Protein AF-X0TLA7-F1 (afdb_monomer)

Nearest PDB structures (foldseek):
  6j0f-assembly1_A  TM=6.700E-01  e=1.619E-03  Photorhabdus asymbiotica subsp. asymbiotica ATCC 43949
  8hdr-assembly1_G  TM=5.015E-01  e=7.769E-01  uncultured cyanophage
  9b42-assembly1_H  TM=5.405E-01  e=1.877E+00  Pseudomonas virus Pa193

Organism: NCBI:txid412755

Foldseek 3Di:
DVVVVLQVLLVVQCVVPHPEPGEAADDPPDPPDDQFKYKYKYFPDKDFDPVQQPDDDPDDDDPPDPDDGDGHIDTDIDMFIDGNDPVPVVRRVVSVVSSVVSVVVD

InterPro domains:
  IPR025351 Pvc16, N-terminal [PF14065] (1-106)

Structure (mmCIF, N/CA/C/O backbone):
data_AF-X0TLA7-F1
#
_entry.id   AF-X0TLA7-F1
#
loop_
_atom_site.group_PDB
_atom_site.id
_atom_site.type_symbol
_atom_site.label_atom_id
_atom_site.label_alt_id
_atom_site.label_comp_id
_atom_site.label_asym_id
_atom_site.label_entity_id
_atom_site.label_seq_id
_atom_site.pdbx_PDB_ins_code
_atom_site.Cartn_x
_atom_site.Cartn_y
_atom_site.Cartn_z
_atom_site.occupancy
_atom_site.B_iso_or_equiv
_atom_site.auth_seq_id
_atom_site.auth_comp_id
_atom_site.auth_asym_id
_atom_site.auth_atom_id
_atom_site.pdbx_PDB_model_num
ATOM 1 N N . ALA A 1 1 ? 1.612 6.725 11.226 1.00 82.88 1 ALA A N 1
ATOM 2 C CA . ALA A 1 1 ? 1.970 5.469 11.916 1.00 82.88 1 ALA A CA 1
ATOM 3 C C . ALA A 1 1 ? 1.660 4.275 11.021 1.00 82.88 1 ALA A C 1
ATOM 5 O O . ALA A 1 1 ? 2.584 3.832 10.370 1.00 82.88 1 ALA A O 1
ATOM 6 N N . VAL A 1 2 ? 0.399 3.840 10.869 1.00 92.06 2 VAL A N 1
ATOM 7 C CA . VAL A 1 2 ? 0.061 2.661 10.034 1.00 92.06 2 VAL A CA 1
ATOM 8 C C . VAL A 1 2 ? 0.527 2.805 8.583 1.00 92.06 2 VAL A C 1
ATOM 10 O O . VAL A 1 2 ? 1.245 1.940 8.102 1.00 92.06 2 VAL A O 1
ATOM 13 N N . THR A 1 3 ? 0.209 3.923 7.915 1.00 93.88 3 THR A N 1
ATOM 14 C CA . THR A 1 3 ? 0.669 4.169 6.535 1.00 93.88 3 THR A CA 1
ATOM 15 C C . THR A 1 3 ? 2.191 4.092 6.400 1.00 93.88 3 THR A C 1
ATOM 17 O O . THR A 1 3 ? 2.683 3.517 5.442 1.00 93.88 3 THR A O 1
ATOM 20 N N . GLU A 1 4 ? 2.934 4.623 7.376 1.00 94.19 4 GLU A N 1
ATOM 21 C CA . GLU A 1 4 ? 4.402 4.587 7.363 1.00 94.19 4 GLU A CA 1
ATOM 22 C C . GLU A 1 4 ? 4.918 3.156 7.522 1.00 94.19 4 GLU A C 1
ATOM 24 O O . GLU A 1 4 ? 5.822 2.748 6.808 1.00 94.19 4 GLU A O 1
ATOM 29 N N . THR A 1 5 ? 4.305 2.364 8.405 1.00 95.25 5 THR A N 1
ATOM 30 C CA . THR A 1 5 ? 4.662 0.954 8.588 1.00 95.25 5 THR A CA 1
ATOM 31 C C . THR A 1 5 ? 4.397 0.134 7.328 1.00 95.25 5 THR A C 1
ATOM 33 O O . THR A 1 5 ? 5.254 -0.645 6.929 1.00 95.25 5 THR A O 1
ATOM 36 N N . VAL A 1 6 ? 3.248 0.327 6.670 1.00 94.12 6 VAL A N 1
ATOM 37 C CA . VAL A 1 6 ? 2.934 -0.368 5.408 1.00 94.12 6 VAL A CA 1
ATOM 38 C C . VAL A 1 6 ? 3.893 0.069 4.298 1.00 94.12 6 VAL A C 1
ATOM 40 O O . VAL A 1 6 ? 4.402 -0.772 3.562 1.00 94.12 6 VAL A O 1
ATOM 43 N N . ARG A 1 7 ? 4.192 1.370 4.205 1.00 94.81 7 ARG A N 1
ATOM 44 C CA . ARG A 1 7 ? 5.173 1.904 3.253 1.00 94.81 7 ARG A CA 1
ATOM 45 C C . ARG A 1 7 ? 6.559 1.289 3.469 1.00 94.81 7 ARG A C 1
ATOM 47 O O . ARG A 1 7 ? 7.165 0.828 2.508 1.00 94.81 7 ARG A O 1
ATOM 54 N N . GLN A 1 8 ? 7.044 1.260 4.711 1.00 94.00 8 GLN A N 1
ATOM 55 C CA . GLN A 1 8 ? 8.341 0.670 5.063 1.00 94.00 8 GLN A CA 1
ATOM 56 C C . GLN A 1 8 ? 8.381 -0.829 4.774 1.00 94.00 8 GLN A C 1
ATOM 58 O O . GLN A 1 8 ? 9.342 -1.300 4.178 1.00 94.00 8 GLN A O 1
ATOM 63 N N . LEU A 1 9 ? 7.320 -1.561 5.117 1.00 93.44 9 LEU A N 1
ATOM 64 C CA . LEU A 1 9 ? 7.207 -2.986 4.819 1.00 93.44 9 LEU A CA 1
ATOM 65 C C . LEU A 1 9 ? 7.364 -3.262 3.318 1.00 93.44 9 LEU A C 1
ATOM 67 O O . LEU A 1 9 ? 8.152 -4.122 2.930 1.00 93.44 9 LEU A O 1
ATOM 71 N N . LEU A 1 10 ? 6.632 -2.518 2.483 1.00 92.31 10 LEU A N 1
ATOM 72 C CA . LEU A 1 10 ? 6.699 -2.658 1.030 1.00 92.31 10 LEU A CA 1
ATOM 73 C C . LEU A 1 10 ? 8.089 -2.304 0.496 1.00 92.31 10 LEU A C 1
ATOM 75 O O . LEU A 1 10 ? 8.652 -3.081 -0.268 1.00 92.31 10 LEU A O 1
ATOM 79 N N . LEU A 1 11 ? 8.667 -1.180 0.931 1.00 91.75 11 LEU A N 1
ATOM 80 C CA . LEU A 1 11 ? 10.016 -0.772 0.529 1.00 91.75 11 LEU A CA 1
ATOM 81 C C . LEU A 1 11 ? 11.055 -1.844 0.857 1.00 91.75 11 LEU A C 1
ATOM 83 O O . LEU A 1 11 ? 11.809 -2.255 -0.020 1.00 91.75 11 LEU A O 1
ATOM 87 N N . GLU A 1 12 ? 11.071 -2.321 2.099 1.00 91.00 12 GLU A N 1
ATOM 88 C CA . GLU A 1 12 ? 12.079 -3.269 2.567 1.00 91.00 12 GLU A CA 1
ATOM 89 C C . GLU A 1 12 ? 11.971 -4.625 1.865 1.00 91.00 12 GLU A C 1
ATOM 91 O O . GLU A 1 12 ? 12.984 -5.189 1.463 1.00 91.00 12 GLU A O 1
ATOM 96 N N . ARG A 1 13 ? 10.759 -5.170 1.715 1.00 89.50 13 ARG A N 1
ATOM 97 C CA .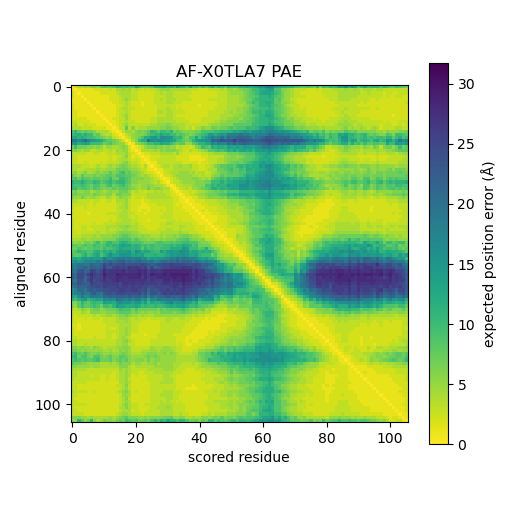 ARG A 1 13 ? 10.570 -6.527 1.173 1.00 89.50 13 ARG A CA 1
ATOM 98 C C . ARG A 1 13 ? 10.612 -6.574 -0.352 1.00 89.50 13 ARG A C 1
ATOM 100 O O . ARG A 1 13 ? 11.057 -7.571 -0.924 1.00 89.50 13 ARG A O 1
ATOM 107 N N . MET A 1 14 ? 10.146 -5.522 -1.026 1.00 87.00 14 MET A N 1
ATOM 108 C CA . MET A 1 14 ? 10.122 -5.496 -2.489 1.00 87.00 14 MET A CA 1
ATOM 109 C C . MET A 1 14 ? 11.480 -5.133 -3.081 1.00 87.00 14 MET A C 1
ATOM 111 O O . MET A 1 14 ? 11.78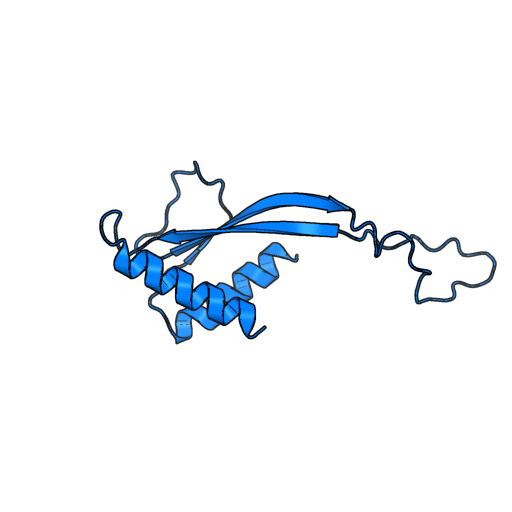6 -5.641 -4.153 1.00 87.00 14 MET A O 1
ATOM 115 N N . GLN A 1 15 ? 12.325 -4.351 -2.398 1.00 78.12 15 GLN A N 1
ATOM 116 C CA . GLN A 1 15 ? 13.703 -4.108 -2.857 1.00 78.12 15 GLN A CA 1
ATOM 117 C C . GLN A 1 15 ? 14.542 -5.396 -2.948 1.00 78.12 15 GLN A C 1
ATOM 119 O O . GLN A 1 15 ? 15.500 -5.453 -3.716 1.00 78.12 15 GLN A O 1
ATOM 124 N N . GLU A 1 16 ? 14.178 -6.445 -2.204 1.00 69.75 16 GLU A N 1
ATOM 125 C CA . GLU A 1 16 ? 14.851 -7.749 -2.256 1.00 69.75 16 GLU A CA 1
ATOM 126 C C . GLU A 1 16 ? 14.456 -8.583 -3.492 1.00 69.75 16 GLU A C 1
ATOM 128 O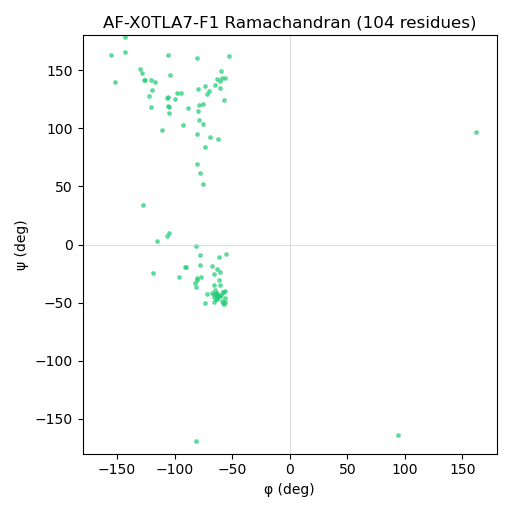 O . GLU A 1 16 ? 15.252 -9.393 -3.969 1.00 69.75 16 GLU A O 1
ATOM 133 N N . HIS A 1 17 ? 13.247 -8.382 -4.031 1.00 60.34 17 HIS A N 1
ATOM 134 C CA . HIS A 1 17 ? 12.638 -9.263 -5.040 1.00 60.34 17 HIS A CA 1
ATOM 135 C C . HIS A 1 17 ? 12.340 -8.579 -6.383 1.00 60.34 17 HIS A C 1
ATOM 137 O O . HIS A 1 17 ? 12.291 -9.245 -7.422 1.00 60.34 17 HIS A O 1
ATOM 143 N N . ALA A 1 18 ? 12.169 -7.259 -6.377 1.00 62.84 18 ALA A N 1
ATOM 144 C CA . ALA A 1 18 ? 11.796 -6.437 -7.516 1.00 62.84 18 ALA A CA 1
ATOM 145 C C . ALA A 1 18 ? 12.743 -5.236 -7.646 1.00 62.84 18 ALA A C 1
ATOM 147 O O . ALA A 1 18 ? 13.255 -4.707 -6.663 1.00 62.84 18 ALA A O 1
ATOM 148 N N . ALA A 1 19 ? 12.935 -4.750 -8.874 1.00 71.12 19 ALA A N 1
ATOM 149 C CA . ALA A 1 19 ? 13.609 -3.477 -9.140 1.00 71.12 19 ALA A CA 1
ATOM 150 C C . ALA A 1 19 ? 12.678 -2.290 -8.811 1.00 71.12 19 ALA A C 1
ATOM 152 O O . ALA A 1 19 ? 12.413 -1.451 -9.668 1.00 71.12 19 ALA A O 1
ATOM 153 N N . LEU A 1 20 ? 12.109 -2.280 -7.603 1.00 83.94 20 LEU A N 1
ATOM 154 C CA . LEU A 1 20 ? 11.257 -1.206 -7.112 1.00 83.94 20 LEU A CA 1
ATOM 155 C C . LEU A 1 20 ? 12.139 -0.036 -6.664 1.00 83.94 20 LEU A C 1
ATOM 157 O O . LEU A 1 20 ? 12.957 -0.189 -5.757 1.00 83.94 20 LEU A O 1
ATOM 161 N N . THR A 1 21 ? 11.956 1.127 -7.281 1.00 86.94 21 THR A N 1
ATOM 162 C CA . THR A 1 21 ? 12.661 2.355 -6.914 1.00 86.94 21 THR A CA 1
ATOM 163 C C . THR A 1 21 ? 12.116 2.926 -5.608 1.00 86.94 21 THR A C 1
ATOM 165 O O . THR A 1 21 ? 12.894 3.232 -4.705 1.00 86.94 21 THR A O 1
ATOM 168 N N . ASP A 1 22 ? 10.792 3.077 -5.495 1.00 91.25 22 ASP A N 1
ATOM 169 C CA . ASP A 1 22 ? 10.174 3.726 -4.336 1.00 91.25 22 ASP A CA 1
ATOM 170 C C . ASP A 1 22 ? 8.720 3.279 -4.093 1.00 91.25 22 ASP A C 1
ATOM 172 O O . ASP A 1 22 ? 8.045 2.724 -4.969 1.00 91.25 22 ASP A O 1
ATOM 176 N N . VAL A 1 23 ? 8.238 3.559 -2.882 1.00 92.75 23 VAL A N 1
ATOM 177 C CA . VAL A 1 23 ? 6.832 3.491 -2.485 1.00 92.75 23 VAL A CA 1
ATOM 178 C C . VAL A 1 23 ? 6.417 4.875 -2.014 1.00 92.75 23 VAL A C 1
ATOM 180 O O . VAL A 1 23 ? 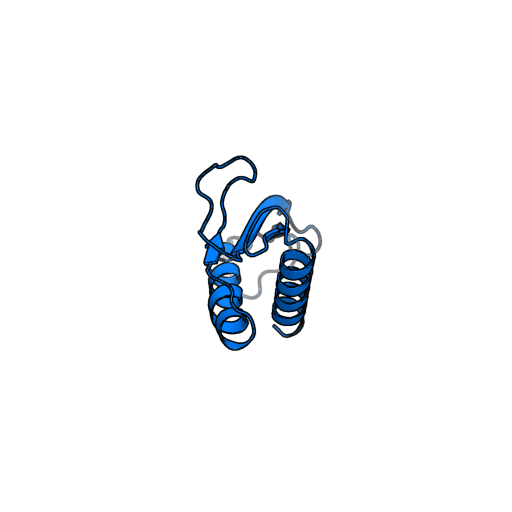6.925 5.383 -1.011 1.00 92.75 23 VAL A O 1
ATOM 183 N N . THR A 1 24 ? 5.457 5.478 -2.698 1.00 93.44 24 THR A N 1
ATOM 184 C CA . THR A 1 24 ? 4.961 6.813 -2.371 1.00 93.44 24 THR A CA 1
ATOM 185 C C . THR A 1 24 ? 3.585 6.736 -1.713 1.00 93.44 24 THR A C 1
ATOM 187 O O . THR A 1 24 ? 2.911 5.705 -1.726 1.00 93.44 24 THR A O 1
ATOM 190 N N . THR A 1 25 ? 3.181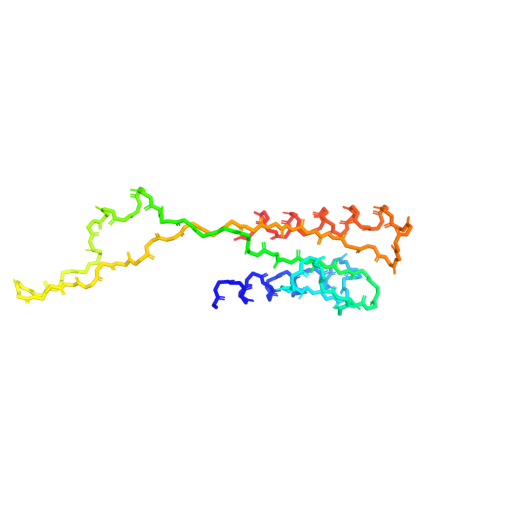 7.828 -1.069 1.00 93.06 25 THR A N 1
ATOM 191 C CA . THR A 1 25 ? 1.846 7.985 -0.463 1.00 93.06 25 THR A CA 1
ATOM 192 C C . THR A 1 25 ? 1.188 9.273 -0.947 1.00 93.06 25 THR A C 1
ATOM 194 O O . THR A 1 25 ? 0.533 9.981 -0.177 1.00 93.06 25 THR A O 1
ATOM 197 N N . LEU A 1 26 ? 1.475 9.624 -2.198 1.00 89.12 26 LEU A N 1
ATOM 198 C CA . LEU A 1 26 ? 1.085 10.879 -2.823 1.00 89.12 26 LEU A CA 1
ATOM 199 C C . LEU A 1 26 ? -0.365 10.829 -3.301 1.00 89.12 26 LEU A C 1
ATOM 201 O O . LEU A 1 26 ? -0.957 9.752 -3.475 1.00 89.12 26 LEU A O 1
ATOM 205 N N . HIS A 1 27 ? -0.943 12.008 -3.519 1.00 86.88 27 HIS A N 1
ATOM 206 C CA . HIS A 1 27 ? -2.224 12.078 -4.197 1.00 86.88 27 HIS A CA 1
ATOM 207 C C . HIS A 1 27 ? -2.053 11.527 -5.626 1.00 86.88 27 HIS A C 1
ATOM 209 O O . HIS A 1 27 ? -1.029 11.778 -6.255 1.00 86.88 27 HIS A O 1
ATOM 215 N N . PRO A 1 28 ? -3.028 10.786 -6.183 1.00 81.25 28 PRO A N 1
ATOM 216 C CA . PRO A 1 28 ? -2.899 10.208 -7.525 1.00 81.25 28 PRO A CA 1
ATOM 217 C C . PRO A 1 28 ? -2.720 11.222 -8.670 1.00 81.25 28 PRO A C 1
ATOM 219 O O . PRO A 1 28 ? -2.466 10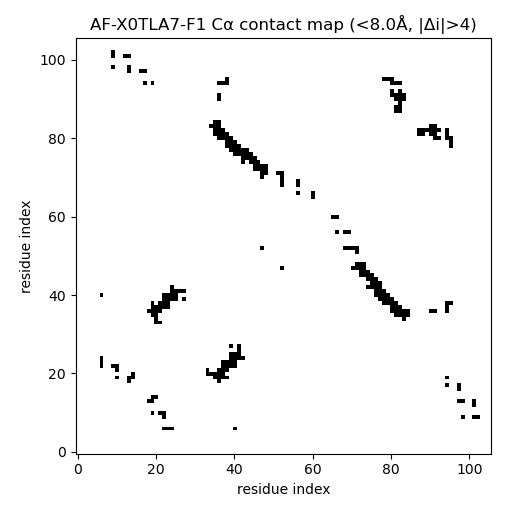.807 -9.792 1.00 81.25 28 PRO A O 1
ATOM 222 N N . ASP A 1 29 ? -2.910 12.512 -8.389 1.00 84.00 29 ASP A N 1
ATOM 223 C CA . ASP A 1 29 ? -2.804 13.638 -9.332 1.00 84.00 29 ASP A CA 1
ATOM 224 C C . ASP A 1 29 ? -1.525 14.467 -9.100 1.00 84.00 29 ASP A C 1
ATOM 226 O O . ASP A 1 29 ? -1.379 15.549 -9.656 1.00 84.00 29 ASP A O 1
ATOM 230 N N . ASP A 1 30 ? -0.625 14.004 -8.225 1.00 84.94 30 ASP A N 1
ATOM 231 C CA . ASP A 1 30 ? 0.656 14.669 -7.996 1.00 84.94 30 ASP A CA 1
ATOM 232 C C . ASP A 1 30 ? 1.650 14.300 -9.109 1.00 84.94 30 ASP A C 1
ATOM 234 O O . ASP A 1 30 ? 1.845 13.127 -9.430 1.00 84.94 30 ASP A O 1
ATOM 238 N N . ASP A 1 31 ? 2.335 15.311 -9.646 1.00 79.19 31 ASP A N 1
ATOM 239 C CA . ASP A 1 31 ? 3.346 15.156 -10.704 1.00 79.19 31 ASP A CA 1
ATOM 240 C C . ASP A 1 31 ? 4.732 14.731 -10.171 1.00 79.19 31 ASP A C 1
ATOM 242 O O . ASP A 1 31 ? 5.674 14.554 -10.945 1.00 79.19 31 ASP A O 1
ATOM 246 N N . ASP A 1 32 ? 4.887 14.582 -8.850 1.00 81.94 32 ASP A N 1
ATOM 247 C CA . ASP A 1 32 ? 6.144 14.185 -8.199 1.00 81.94 32 ASP A CA 1
ATOM 248 C C . ASP A 1 32 ? 6.341 12.663 -8.284 1.00 81.94 32 ASP A C 1
ATOM 250 O O . ASP A 1 32 ? 6.183 11.916 -7.315 1.00 81.94 32 ASP A O 1
ATOM 254 N N . THR A 1 33 ? 6.599 12.184 -9.501 1.00 81.25 33 THR A N 1
ATOM 255 C CA . THR A 1 33 ? 6.729 10.755 -9.793 1.00 81.25 33 THR A CA 1
ATOM 256 C C . THR A 1 33 ? 8.190 10.302 -9.737 1.00 81.25 33 THR A C 1
ATOM 258 O O . THR A 1 33 ? 9.027 10.908 -10.411 1.00 81.25 33 THR A O 1
ATOM 261 N N . PRO A 1 34 ? 8.510 9.207 -9.022 1.00 86.06 34 PRO A N 1
ATOM 262 C CA . PRO A 1 34 ? 9.838 8.602 -9.042 1.00 86.06 34 PRO A CA 1
ATOM 263 C C . PRO A 1 34 ? 10.277 8.145 -10.438 1.00 86.06 34 PRO A C 1
ATOM 265 O O . PRO A 1 34 ? 9.466 7.677 -11.240 1.00 86.06 34 PRO A O 1
ATOM 268 N N . ASP A 1 35 ? 11.587 8.188 -10.682 1.00 85.25 35 ASP A N 1
ATOM 269 C CA . ASP A 1 35 ? 12.194 7.597 -11.873 1.00 85.25 35 ASP A CA 1
ATOM 270 C C . ASP A 1 35 ? 12.256 6.059 -11.752 1.00 85.25 35 ASP A C 1
ATOM 272 O O . ASP A 1 35 ? 12.894 5.498 -10.856 1.00 85.25 35 ASP A O 1
ATOM 276 N N . GLY A 1 36 ? 11.629 5.354 -12.693 1.00 87.88 36 GLY A N 1
ATOM 277 C CA . GLY A 1 36 ? 11.607 3.889 -12.747 1.00 87.88 36 GLY A CA 1
ATOM 278 C C . GLY A 1 36 ? 10.386 3.259 -12.072 1.00 87.88 36 GLY A C 1
ATOM 279 O O . GLY A 1 36 ? 9.396 3.946 -11.877 1.00 87.88 36 GLY A O 1
ATOM 280 N N . PRO A 1 37 ? 10.395 1.950 -11.763 1.00 91.19 37 PRO A N 1
ATOM 281 C CA . PRO A 1 37 ? 9.214 1.274 -11.231 1.00 91.19 37 PRO A CA 1
ATOM 282 C C . PRO A 1 37 ? 8.916 1.680 -9.783 1.00 91.19 37 PRO A C 1
ATOM 284 O O . PRO A 1 37 ? 9.784 1.586 -8.920 1.00 91.19 37 PRO A O 1
ATOM 287 N N . TRP A 1 38 ? 7.682 2.078 -9.482 1.00 92.25 38 TRP A N 1
ATOM 288 C CA . TRP A 1 38 ? 7.266 2.479 -8.131 1.00 92.25 38 TRP A CA 1
ATOM 289 C C . TRP A 1 38 ? 5.844 2.027 -7.815 1.00 92.25 38 TRP A C 1
ATOM 291 O O . TRP A 1 38 ? 5.080 1.628 -8.698 1.00 92.25 38 TRP A O 1
ATOM 301 N N . VAL A 1 39 ? 5.483 2.085 -6.536 1.00 93.81 39 VAL A N 1
ATOM 302 C CA . VAL A 1 39 ? 4.122 1.821 -6.058 1.00 93.81 39 VAL A CA 1
ATOM 303 C C . VAL A 1 39 ? 3.588 3.061 -5.354 1.00 93.81 39 VAL A C 1
ATOM 305 O O . VAL A 1 39 ? 4.264 3.610 -4.491 1.00 93.81 39 VAL A O 1
ATOM 308 N N . ASN A 1 40 ? 2.361 3.475 -5.667 1.00 94.19 40 ASN A N 1
ATOM 309 C CA . ASN A 1 40 ? 1.640 4.468 -4.874 1.00 94.19 40 ASN A CA 1
ATOM 310 C C . ASN A 1 40 ? 0.663 3.781 -3.918 1.00 94.19 40 ASN A C 1
ATOM 312 O O . ASN A 1 40 ? -0.162 2.962 -4.345 1.00 94.19 40 ASN A O 1
ATOM 316 N N . LEU A 1 41 ? 0.717 4.171 -2.648 1.00 94.94 41 LEU A N 1
ATOM 317 C CA . LEU A 1 41 ? -0.185 3.747 -1.588 1.00 94.94 41 LEU A CA 1
ATOM 318 C C . LEU A 1 41 ? -1.072 4.923 -1.161 1.00 94.94 41 LEU A C 1
ATOM 320 O O . LEU A 1 41 ? -0.688 5.748 -0.330 1.00 94.94 41 LEU A O 1
ATOM 324 N N . PHE A 1 42 ? -2.297 4.971 -1.680 1.00 95.12 42 PHE A N 1
ATOM 325 C CA . PHE A 1 42 ? -3.219 6.077 -1.426 1.00 95.12 42 PHE A CA 1
ATOM 326 C C . PHE A 1 42 ? -4.330 5.694 -0.437 1.00 95.12 42 PHE A C 1
ATOM 328 O O . PHE A 1 42 ? -5.145 4.811 -0.707 1.00 95.12 42 PHE A O 1
ATOM 335 N N . LEU A 1 43 ? -4.397 6.372 0.714 1.00 95.44 43 LEU A N 1
ATOM 336 C CA . LEU A 1 43 ? -5.472 6.204 1.701 1.00 95.44 43 LEU A CA 1
ATOM 337 C C . LEU A 1 43 ? -6.706 7.006 1.270 1.00 95.44 43 LEU A C 1
ATOM 339 O O . LEU A 1 43 ? -6.816 8.192 1.572 1.00 95.44 43 LEU A O 1
ATOM 343 N N . TYR A 1 44 ? -7.650 6.359 0.588 1.00 95.12 44 TYR A N 1
ATOM 344 C CA . TYR A 1 44 ? -8.814 7.053 0.026 1.00 95.12 44 TYR A CA 1
ATOM 345 C C . TYR A 1 44 ? -10.010 7.114 0.984 1.00 95.12 44 TYR A C 1
ATOM 347 O O . TYR A 1 44 ? -10.918 7.926 0.793 1.00 95.12 44 TYR A O 1
ATOM 355 N N . ARG A 1 45 ? -10.056 6.245 2.004 1.00 95.56 45 ARG A N 1
ATOM 356 C CA . ARG A 1 45 ? -11.169 6.214 2.958 1.00 95.56 45 ARG A CA 1
ATOM 357 C C . ARG A 1 45 ? -10.748 5.700 4.330 1.00 95.56 45 ARG A C 1
ATOM 359 O O . ARG A 1 45 ? -10.034 4.712 4.457 1.00 95.56 45 ARG A O 1
ATOM 366 N N . VAL A 1 46 ? -11.285 6.344 5.363 1.00 95.75 46 VAL A N 1
ATOM 367 C CA . VAL A 1 46 ? -11.192 5.920 6.764 1.00 95.75 46 VAL A CA 1
ATOM 368 C C . VAL A 1 46 ? -12.607 5.747 7.299 1.00 95.75 46 VAL A C 1
ATOM 370 O O . VAL A 1 46 ? -13.437 6.648 7.156 1.00 95.75 46 VAL A O 1
ATOM 373 N N . THR A 1 47 ? -12.905 4.595 7.893 1.00 95.38 47 THR A N 1
ATOM 374 C CA . THR A 1 47 ? -14.208 4.316 8.516 1.00 95.38 47 THR A CA 1
ATOM 375 C C . THR A 1 47 ? -14.034 3.821 9.938 1.00 95.38 47 THR A C 1
ATOM 377 O O . THR A 1 47 ? -13.064 3.143 10.244 1.00 95.38 47 THR A O 1
ATOM 380 N N . GLU A 1 48 ? -14.980 4.135 10.818 1.00 91.19 48 GLU A N 1
ATOM 381 C CA . GLU A 1 48 ? -15.016 3.527 12.147 1.00 91.19 48 GLU A CA 1
ATOM 382 C C . GLU A 1 48 ? -15.412 2.048 12.033 1.00 91.19 48 GLU A C 1
ATOM 384 O O . GLU A 1 48 ? -16.395 1.714 11.364 1.00 91.19 48 GLU A O 1
ATOM 389 N N . ASN A 1 49 ? -14.672 1.168 12.705 1.00 88.06 49 ASN A N 1
ATOM 390 C CA . ASN A 1 49 ? -14.970 -0.258 12.709 1.00 88.06 49 ASN A CA 1
ATOM 391 C C . ASN A 1 49 ? -16.125 -0.551 13.684 1.00 88.06 49 ASN A C 1
ATOM 393 O O . ASN A 1 49 ? -15.964 -0.524 14.908 1.00 88.06 49 ASN A O 1
ATOM 397 N N . ALA A 1 50 ? -17.302 -0.860 13.135 1.00 82.81 50 ALA A N 1
ATOM 398 C CA . ALA A 1 50 ? -18.518 -1.098 13.914 1.00 82.81 50 ALA A CA 1
ATOM 399 C C . ALA A 1 50 ? -18.459 -2.351 14.811 1.00 82.81 50 ALA A C 1
ATOM 401 O O . ALA A 1 50 ? -19.162 -2.400 15.821 1.00 82.81 50 ALA A O 1
ATOM 402 N N . ALA A 1 51 ? -17.638 -3.345 14.460 1.00 82.69 51 ALA A N 1
ATOM 403 C CA . ALA A 1 51 ? -17.489 -4.580 15.229 1.00 82.69 51 ALA A CA 1
ATOM 404 C C . ALA A 1 51 ? -16.555 -4.408 16.437 1.00 82.69 51 ALA A C 1
ATOM 406 O O . ALA A 1 51 ? -16.737 -5.070 17.458 1.00 82.69 51 ALA A O 1
ATOM 407 N N . LEU A 1 52 ? -15.572 -3.511 16.329 1.00 78.00 52 LEU A N 1
ATOM 408 C CA . LEU A 1 52 ? -14.555 -3.288 17.359 1.00 78.00 52 LEU A CA 1
ATOM 409 C C . LEU A 1 52 ? -14.890 -2.118 18.296 1.00 78.00 52 LEU A C 1
ATOM 411 O O . LEU A 1 52 ? -14.527 -2.154 19.468 1.00 78.00 52 LEU A O 1
ATOM 415 N N . LYS A 1 53 ? -15.643 -1.111 17.833 1.00 74.06 53 LYS A N 1
ATOM 416 C CA . LYS A 1 53 ? -15.938 0.097 18.630 1.00 74.06 53 LYS A CA 1
ATOM 417 C C . LYS A 1 53 ? -16.736 -0.136 19.918 1.00 74.06 53 LYS A C 1
ATOM 419 O O . LYS A 1 53 ? -16.708 0.705 20.808 1.00 74.06 53 LYS A O 1
ATOM 424 N N . ASN A 1 54 ? -17.452 -1.258 20.005 1.00 73.19 54 ASN A N 1
ATOM 425 C CA . ASN A 1 54 ? -18.266 -1.633 21.165 1.00 73.19 54 ASN A CA 1
ATOM 426 C C . ASN A 1 54 ? -17.611 -2.735 22.016 1.00 73.19 54 ASN A C 1
ATOM 428 O O . ASN A 1 54 ? -18.282 -3.317 22.866 1.00 73.19 54 ASN A O 1
ATOM 432 N N . GLN A 1 55 ? -16.343 -3.079 21.765 1.00 70.62 55 GLN A N 1
ATOM 433 C CA . GLN A 1 55 ? -15.652 -4.074 22.580 1.00 70.62 55 GLN A CA 1
ATOM 434 C C . GLN A 1 55 ? -15.294 -3.496 23.949 1.00 70.62 55 GLN A C 1
ATOM 436 O O . GLN A 1 55 ? -14.800 -2.372 24.058 1.00 70.62 55 GLN A O 1
ATOM 441 N N . ASP A 1 56 ? -15.527 -4.291 24.993 1.00 63.69 56 ASP A N 1
ATOM 442 C CA . ASP A 1 56 ? -15.111 -3.943 26.346 1.00 63.69 56 ASP A CA 1
ATOM 443 C C . ASP A 1 56 ? -13.586 -3.788 26.407 1.00 63.69 56 ASP A C 1
ATOM 445 O O . ASP A 1 56 ? -12.829 -4.606 25.881 1.00 63.69 56 ASP A O 1
ATOM 449 N N . LEU A 1 57 ? -13.130 -2.721 27.067 1.00 64.06 57 LEU A N 1
ATOM 450 C CA . LEU A 1 57 ? -11.711 -2.398 27.204 1.00 64.06 57 LEU A CA 1
ATOM 451 C C . LEU A 1 57 ? -10.933 -3.566 27.849 1.00 64.06 57 LEU A C 1
ATOM 453 O O . LEU A 1 57 ? -11.237 -3.944 28.988 1.00 64.06 57 LEU A O 1
ATOM 457 N N . PRO A 1 58 ? -9.865 -4.087 27.209 1.00 59.59 58 PRO A N 1
ATOM 458 C CA . PRO A 1 58 ? -8.927 -4.986 27.865 1.00 59.59 58 PRO A CA 1
ATOM 459 C C . PRO A 1 58 ? -8.056 -4.160 28.81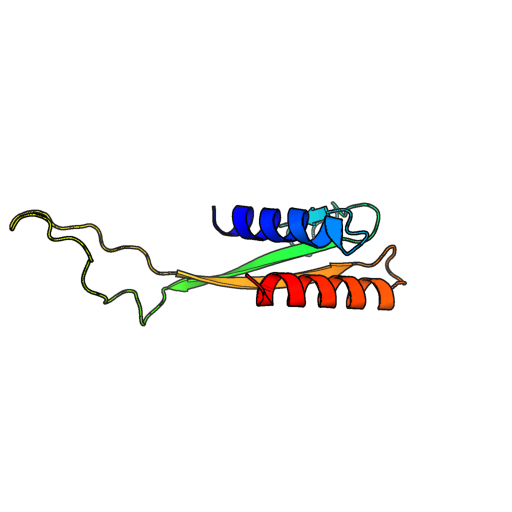9 1.00 59.59 58 PRO A C 1
ATOM 461 O O . PRO A 1 58 ? -6.975 -3.690 28.482 1.00 59.59 58 PRO A O 1
ATOM 464 N N . GLY A 1 59 ? -8.573 -3.921 30.021 1.00 59.19 59 GLY A N 1
ATOM 465 C CA . GLY A 1 59 ? -7.891 -3.126 31.033 1.00 59.19 59 GLY A CA 1
ATOM 466 C C . GLY A 1 59 ? -8.862 -2.648 32.096 1.00 59.19 59 GLY A C 1
ATOM 467 O O . GLY A 1 59 ? -9.525 -1.628 31.935 1.00 59.19 59 GLY A O 1
ATOM 468 N N . ARG A 1 60 ? -8.929 -3.386 33.208 1.00 56.12 60 ARG A N 1
ATOM 469 C CA . ARG A 1 60 ? -9.586 -2.940 34.441 1.00 56.12 60 ARG A CA 1
ATOM 470 C C . ARG A 1 60 ? -8.864 -1.697 34.966 1.00 56.12 60 ARG A C 1
ATOM 472 O O . ARG A 1 60 ? -7.928 -1.806 35.754 1.00 56.12 60 ARG A O 1
ATOM 479 N N . GLY A 1 61 ? -9.307 -0.516 34.551 1.00 56.69 61 GLY A N 1
ATOM 480 C CA . GLY A 1 61 ? -9.168 0.668 35.388 1.00 56.69 61 GLY A CA 1
ATOM 481 C C . GLY A 1 61 ? -9.897 0.410 36.708 1.0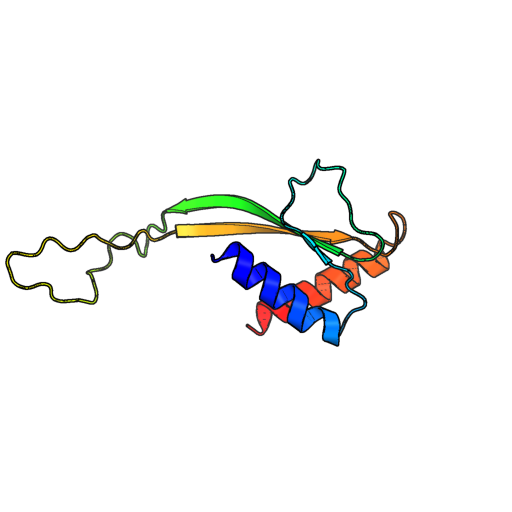0 56.69 61 GLY A C 1
ATOM 482 O O . GLY A 1 61 ? -10.923 -0.272 36.730 1.00 56.69 61 GLY A O 1
ATOM 483 N N . GLY A 1 62 ? -9.357 0.904 37.825 1.00 61.69 62 GLY A N 1
ATOM 484 C CA . GLY A 1 62 ? -10.063 0.850 39.108 1.00 61.69 62 GLY A CA 1
ATOM 485 C C . GLY A 1 62 ? -11.473 1.457 38.990 1.00 61.69 62 GLY A C 1
ATOM 486 O O . GLY A 1 62 ? -11.720 2.219 38.058 1.00 61.69 62 GLY A O 1
ATOM 487 N N . PRO A 1 63 ? -12.390 1.175 39.929 1.00 59.66 63 PRO A N 1
ATOM 488 C CA . PRO A 1 63 ? -13.835 1.444 39.813 1.00 59.66 63 PRO A CA 1
ATOM 489 C C . PRO A 1 63 ? -14.258 2.898 39.502 1.00 59.66 63 PRO A C 1
ATOM 491 O O . PRO A 1 63 ? -15.431 3.142 39.246 1.00 59.66 63 PRO A O 1
ATOM 494 N N . LEU A 1 64 ? -13.329 3.860 39.512 1.00 63.84 64 LEU A N 1
ATOM 495 C CA . LEU A 1 64 ? -13.543 5.281 39.209 1.00 63.84 64 LEU A CA 1
ATOM 496 C C . LEU A 1 64 ? -12.802 5.774 37.951 1.00 63.84 64 LEU A C 1
ATOM 498 O O . LEU A 1 64 ? -12.842 6.963 37.639 1.00 63.84 64 LEU A O 1
ATOM 502 N N . SER A 1 65 ? -12.101 4.900 37.228 1.00 62.06 65 SER A N 1
ATOM 503 C CA . SER A 1 65 ? -11.404 5.263 35.996 1.00 62.06 65 SER A CA 1
ATOM 504 C C . SER A 1 65 ? -12.312 5.009 34.797 1.00 62.06 65 SER A C 1
ATOM 506 O O . SER A 1 65 ? -12.490 3.875 34.360 1.00 62.06 65 SER A O 1
ATOM 508 N N . LEU A 1 66 ? -12.886 6.084 34.254 1.00 61.00 66 LEU A N 1
ATOM 509 C CA . LEU A 1 66 ? -13.468 6.077 32.914 1.00 61.00 66 LEU A CA 1
ATOM 510 C C . LEU A 1 66 ? -12.313 5.949 31.911 1.00 61.00 66 LEU A C 1
ATOM 512 O O . LEU A 1 66 ? -11.681 6.940 31.541 1.00 61.00 66 LEU A O 1
ATOM 516 N N . GLY A 1 67 ? -11.985 4.714 31.531 1.00 62.38 67 GLY A N 1
ATOM 517 C CA . GLY A 1 67 ? -11.032 4.450 30.456 1.00 62.38 67 GLY A CA 1
ATOM 518 C C . GLY A 1 67 ? -11.479 5.135 29.162 1.00 62.38 67 GLY A C 1
ATOM 519 O O . GLY A 1 67 ? -12.673 5.221 28.878 1.00 62.38 67 GLY A O 1
ATOM 520 N N . ARG A 1 68 ? -10.530 5.649 28.374 1.00 65.25 68 ARG A N 1
ATOM 521 C CA . ARG A 1 68 ? -10.826 6.170 27.032 1.00 65.25 68 ARG A CA 1
ATOM 522 C C . ARG A 1 68 ? -10.924 4.975 26.078 1.00 65.25 68 ARG A C 1
ATOM 524 O O . ARG A 1 68 ? -9.906 4.301 25.917 1.00 65.25 68 ARG A O 1
ATOM 531 N N . PRO A 1 69 ? -12.096 4.683 25.485 1.00 68.25 69 PRO A N 1
ATOM 532 C CA . PRO A 1 69 ? -12.224 3.560 24.565 1.00 68.25 69 PRO A CA 1
ATOM 533 C C . PRO A 1 69 ? -11.282 3.752 23.364 1.00 68.25 69 PRO A C 1
ATOM 535 O O . PRO A 1 69 ? -11.106 4.888 22.908 1.00 68.25 69 PRO A O 1
ATOM 538 N N . PRO A 1 70 ? -10.641 2.680 22.867 1.00 75.56 70 PRO A N 1
ATOM 539 C CA . PRO A 1 70 ? -9.769 2.774 21.704 1.00 75.56 70 PRO A CA 1
ATOM 540 C C . PRO A 1 70 ? -10.576 3.154 20.455 1.00 75.56 70 PRO A C 1
ATOM 542 O O . PRO A 1 70 ? -11.653 2.612 20.204 1.00 75.56 70 PRO A O 1
ATOM 545 N N . LEU A 1 71 ? -10.039 4.072 19.645 1.00 84.31 71 LEU A N 1
ATOM 546 C CA . LEU A 1 71 ? -10.629 4.434 18.357 1.00 84.31 71 LEU A CA 1
ATOM 547 C C . LEU A 1 71 ? -10.337 3.323 17.342 1.00 84.31 71 LEU A C 1
ATOM 549 O O . LEU A 1 71 ? -9.218 3.208 16.844 1.00 84.31 71 LEU A O 1
ATOM 553 N N . SER A 1 72 ? -11.346 2.505 17.056 1.00 88.62 72 SER A N 1
ATOM 554 C CA . SER A 1 72 ? -11.228 1.398 16.107 1.00 88.62 72 SER A CA 1
ATOM 555 C C . SER A 1 72 ? -11.547 1.876 14.695 1.00 88.62 72 SER A C 1
ATOM 557 O O . SER A 1 72 ? -12.666 2.317 14.431 1.00 88.62 72 SER A O 1
ATOM 559 N N . LEU A 1 73 ? -10.574 1.791 13.790 1.00 91.88 73 LEU A N 1
ATOM 560 C CA . LEU A 1 73 ? -10.681 2.289 12.420 1.00 91.88 73 LEU A CA 1
ATOM 561 C C . LEU A 1 73 ? -10.354 1.192 11.410 1.00 91.88 73 LEU A C 1
ATOM 563 O O . LEU A 1 73 ? -9.393 0.452 11.597 1.00 91.88 73 LEU A O 1
ATOM 567 N N . ASP A 1 74 ? -11.098 1.181 10.310 1.00 94.06 74 ASP A N 1
ATOM 568 C CA . ASP A 1 74 ? -10.740 0.491 9.077 1.00 94.06 74 ASP A CA 1
ATOM 569 C C . ASP A 1 74 ? -10.152 1.515 8.100 1.00 94.06 74 ASP A C 1
ATOM 571 O O . ASP A 1 74 ? -10.768 2.547 7.798 1.00 94.06 74 ASP A O 1
ATOM 575 N N . LEU A 1 75 ? -8.945 1.231 7.616 1.00 95.38 75 LEU A N 1
ATOM 576 C CA . LEU A 1 75 ? -8.210 2.071 6.674 1.00 95.38 75 LEU A CA 1
ATOM 577 C C . LEU A 1 75 ? -8.252 1.417 5.293 1.00 95.38 75 LEU A C 1
ATOM 579 O O . LEU A 1 75 ? -7.774 0.297 5.123 1.00 95.38 75 LEU A O 1
ATOM 583 N N . HIS A 1 76 ? -8.824 2.108 4.309 1.00 95.56 76 HIS A N 1
ATOM 584 C CA . HIS A 1 76 ? -8.991 1.587 2.954 1.00 95.56 76 HIS A CA 1
ATOM 585 C C . HIS A 1 76 ? -7.973 2.240 2.025 1.00 95.56 76 HIS A C 1
ATOM 587 O O . HIS A 1 76 ? -8.042 3.443 1.756 1.00 95.56 76 HIS A O 1
ATOM 593 N N . TYR A 1 77 ? -7.042 1.433 1.527 1.00 95.06 77 TYR A N 1
ATOM 594 C CA . TYR A 1 77 ? -5.980 1.874 0.632 1.00 95.06 77 TYR A CA 1
ATOM 595 C C . TYR A 1 77 ? -6.255 1.452 -0.810 1.00 95.06 77 TYR A C 1
ATOM 597 O O . TYR A 1 77 ? -6.809 0.382 -1.066 1.00 95.06 77 TYR A O 1
ATOM 605 N N . LEU A 1 78 ? -5.843 2.298 -1.749 1.00 94.62 78 LEU A N 1
ATOM 606 C CA . LEU A 1 78 ? -5.715 1.972 -3.160 1.00 94.62 78 LEU A CA 1
ATOM 607 C C . LEU A 1 78 ? -4.225 1.832 -3.471 1.00 94.62 78 LEU A C 1
ATOM 609 O O . LEU A 1 78 ? -3.444 2.735 -3.176 1.00 94.62 78 LEU A O 1
ATOM 613 N N . ILE A 1 79 ? -3.854 0.699 -4.059 1.00 93.56 79 ILE A N 1
ATOM 614 C CA . ILE A 1 79 ? -2.483 0.415 -4.480 1.00 93.56 79 ILE A CA 1
ATOM 615 C C . ILE A 1 79 ? -2.438 0.515 -5.996 1.00 93.56 79 ILE A C 1
ATOM 617 O O . ILE A 1 79 ? -3.215 -0.144 -6.690 1.00 93.56 79 ILE A O 1
ATOM 621 N N . THR A 1 80 ? -1.523 1.332 -6.503 1.00 93.06 80 THR A N 1
ATOM 622 C CA . THR A 1 80 ? -1.247 1.439 -7.940 1.00 93.06 80 THR A CA 1
ATOM 623 C C . THR A 1 80 ? 0.239 1.231 -8.173 1.00 93.06 80 THR A C 1
ATOM 625 O O . THR A 1 80 ? 1.050 1.651 -7.354 1.00 93.06 80 THR A O 1
ATOM 628 N N . ALA A 1 81 ? 0.593 0.540 -9.251 1.00 92.56 81 ALA A N 1
ATOM 629 C CA . ALA A 1 81 ? 1.973 0.222 -9.581 1.00 92.56 81 ALA A CA 1
ATOM 630 C C . ALA A 1 81 ? 2.325 0.813 -10.940 1.00 92.56 81 ALA A C 1
ATOM 632 O O . ALA A 1 81 ? 1.518 0.762 -11.872 1.00 92.56 81 ALA A O 1
ATOM 633 N N . MET A 1 82 ? 3.544 1.320 -11.039 1.00 91.94 82 MET A N 1
ATOM 634 C CA . MET A 1 82 ? 4.100 1.931 -12.233 1.00 91.94 82 MET A CA 1
ATOM 635 C C . MET A 1 82 ? 5.305 1.117 -12.704 1.00 91.94 82 MET A C 1
ATOM 637 O O . MET A 1 82 ? 6.076 0.596 -11.897 1.00 91.94 82 MET A O 1
ATOM 641 N N . GLY A 1 83 ? 5.418 0.953 -14.023 1.00 89.31 83 GLY A N 1
ATOM 642 C CA . GLY A 1 83 ? 6.552 0.294 -14.667 1.00 89.31 83 GLY A CA 1
ATOM 643 C C . GLY A 1 83 ? 7.735 1.245 -14.825 1.00 89.31 83 GLY A C 1
ATOM 644 O O . GLY A 1 83 ? 7.729 2.349 -14.289 1.00 89.31 83 GLY A O 1
ATOM 645 N N . LEU A 1 84 ? 8.746 0.827 -15.589 1.00 87.88 84 LEU A N 1
ATOM 646 C CA . LEU A 1 84 ? 9.909 1.677 -15.880 1.00 87.88 84 LEU A CA 1
ATOM 647 C C . LEU A 1 84 ? 9.519 2.978 -16.606 1.00 87.88 84 LEU A C 1
ATOM 649 O O . LEU A 1 84 ? 10.126 4.020 -16.385 1.00 87.88 84 LEU A O 1
ATOM 653 N N . ASP A 1 85 ? 8.511 2.894 -17.472 1.00 85.81 85 ASP A N 1
ATOM 654 C CA . ASP A 1 85 ? 7.891 4.013 -18.169 1.00 85.81 85 ASP A CA 1
ATOM 655 C C . ASP A 1 85 ? 6.372 3.785 -18.298 1.00 85.81 85 ASP A C 1
ATOM 657 O O . ASP A 1 85 ? 5.833 2.753 -17.881 1.00 85.81 85 ASP A O 1
ATOM 661 N N . SER A 1 86 ? 5.659 4.750 -18.885 1.00 81.56 86 SER A N 1
ATOM 662 C CA . SER A 1 86 ? 4.202 4.679 -19.061 1.00 81.56 86 SER A CA 1
ATOM 663 C C . SER A 1 86 ? 3.734 3.590 -20.038 1.00 81.56 86 SER A C 1
ATOM 665 O O . SER A 1 86 ? 2.563 3.208 -20.004 1.00 81.56 86 SER A O 1
ATOM 667 N N . ALA A 1 87 ? 4.617 3.072 -20.897 1.00 87.81 87 ALA A N 1
ATOM 668 C CA . ALA A 1 87 ? 4.310 2.009 -21.850 1.00 87.81 87 ALA A CA 1
ATOM 669 C C . ALA A 1 87 ? 4.584 0.606 -21.276 1.00 87.81 87 ALA A C 1
ATOM 671 O O . ALA A 1 87 ? 4.028 -0.382 -21.773 1.00 87.81 87 ALA A O 1
ATOM 672 N N . ASP A 1 88 ? 5.391 0.494 -20.218 1.00 88.44 88 ASP A N 1
ATOM 673 C CA . ASP A 1 88 ? 5.726 -0.763 -19.547 1.00 88.44 88 ASP A CA 1
ATOM 674 C C . ASP A 1 88 ? 4.605 -1.269 -18.622 1.00 88.44 88 ASP A C 1
ATOM 676 O O . ASP A 1 88 ? 4.752 -1.474 -17.414 1.00 88.44 88 ASP A O 1
ATOM 680 N N . THR A 1 89 ? 3.443 -1.540 -19.217 1.00 90.12 89 THR A N 1
ATOM 681 C CA . THR A 1 89 ? 2.296 -2.104 -18.496 1.00 90.12 89 THR A CA 1
ATOM 682 C C . THR A 1 89 ? 2.613 -3.482 -17.908 1.00 90.12 89 THR A C 1
ATOM 684 O O . THR A 1 89 ? 2.070 -3.850 -16.871 1.00 90.12 89 THR A O 1
ATOM 687 N N . ARG A 1 90 ? 3.498 -4.269 -18.540 1.00 92.25 90 ARG A N 1
ATOM 688 C CA . ARG A 1 90 ? 3.879 -5.594 -18.021 1.00 92.25 90 ARG A CA 1
ATOM 689 C C . ARG A 1 90 ? 4.753 -5.485 -16.774 1.00 92.25 90 ARG A C 1
ATOM 691 O O . ARG A 1 90 ? 4.504 -6.230 -15.827 1.00 92.25 90 ARG A O 1
ATOM 698 N N . GLY A 1 91 ? 5.725 -4.574 -16.755 1.00 90.75 91 GLY A N 1
ATOM 699 C CA . GLY A 1 91 ? 6.503 -4.270 -15.557 1.00 90.75 91 GLY A CA 1
ATOM 700 C C . GLY A 1 91 ?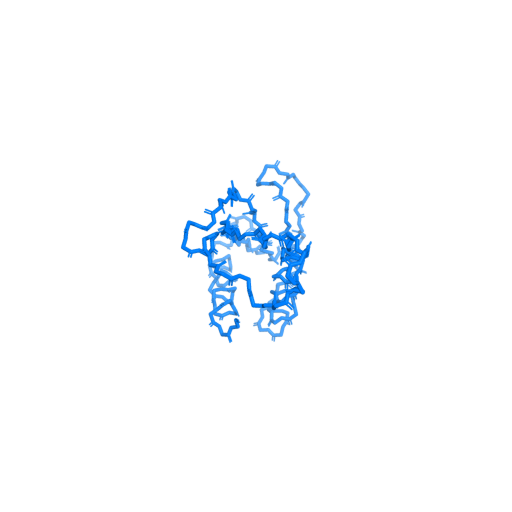 5.617 -3.761 -14.426 1.00 90.75 91 GLY A C 1
ATOM 701 O O . GLY A 1 91 ? 5.693 -4.296 -13.323 1.00 90.75 91 GLY A O 1
ATOM 702 N N . ALA A 1 92 ? 4.684 -2.850 -14.721 1.00 92.06 92 ALA A N 1
ATOM 703 C CA . ALA A 1 92 ? 3.707 -2.364 -13.743 1.00 92.06 92 ALA A CA 1
ATOM 704 C C . ALA A 1 92 ? 2.880 -3.503 -13.111 1.00 92.06 92 ALA A C 1
ATOM 706 O O . ALA A 1 92 ? 2.742 -3.578 -11.893 1.00 92.06 92 ALA A O 1
ATOM 707 N N . GLN A 1 93 ? 2.371 -4.438 -13.924 1.00 93.38 93 GLN A N 1
ATOM 708 C CA . GLN A 1 93 ? 1.613 -5.596 -13.424 1.00 93.38 93 GLN A CA 1
ATOM 709 C C . GLN A 1 93 ? 2.474 -6.550 -12.591 1.00 93.38 93 GLN A C 1
ATOM 711 O O . GLN A 1 93 ? 1.988 -7.130 -11.622 1.00 93.38 93 GLN A O 1
ATOM 716 N N . ARG A 1 94 ? 3.754 -6.709 -12.943 1.00 92.00 94 ARG A N 1
ATOM 717 C CA . ARG A 1 94 ? 4.689 -7.514 -12.154 1.00 92.00 94 ARG A CA 1
ATOM 718 C C . ARG A 1 94 ? 4.935 -6.891 -10.782 1.00 92.00 94 ARG A C 1
ATOM 720 O O . ARG A 1 94 ? 4.768 -7.577 -9.784 1.00 92.00 94 ARG A O 1
ATOM 727 N N . VAL A 1 95 ? 5.238 -5.593 -10.744 1.00 92.69 95 VAL A N 1
ATOM 728 C CA . VAL A 1 95 ? 5.422 -4.837 -9.497 1.00 92.69 95 VAL A CA 1
ATOM 729 C C . VAL A 1 95 ? 4.169 -4.912 -8.623 1.00 92.69 95 VAL A C 1
ATOM 731 O O . VAL A 1 95 ? 4.269 -5.116 -7.415 1.00 92.69 95 VAL A O 1
ATOM 734 N N . LEU A 1 96 ? 2.981 -4.812 -9.228 1.00 94.00 96 LEU A N 1
ATOM 735 C CA . LEU A 1 96 ? 1.720 -4.979 -8.510 1.00 94.00 96 LEU A CA 1
ATOM 736 C C . LEU A 1 96 ? 1.580 -6.383 -7.906 1.00 94.00 96 LEU A C 1
ATOM 738 O O . LEU A 1 96 ? 1.181 -6.510 -6.751 1.00 94.00 96 LEU A O 1
ATOM 742 N N . GLY A 1 97 ? 1.910 -7.426 -8.671 1.00 92.75 97 GLY A N 1
ATOM 743 C CA . GLY A 1 97 ? 1.897 -8.806 -8.187 1.00 92.75 97 GLY A CA 1
ATOM 744 C C . GLY A 1 97 ? 2.839 -9.012 -6.999 1.00 92.75 97 GLY A C 1
ATOM 745 O O . GLY A 1 97 ? 2.437 -9.598 -5.996 1.00 92.75 97 GLY A O 1
ATOM 746 N N . ASP A 1 98 ? 4.047 -8.458 -7.074 1.00 91.69 98 ASP A N 1
ATOM 747 C CA . ASP A 1 98 ? 5.039 -8.542 -5.998 1.00 91.69 98 ASP A CA 1
ATOM 748 C C . ASP A 1 98 ? 4.565 -7.796 -4.733 1.00 91.69 98 ASP A C 1
ATOM 750 O O . ASP A 1 98 ? 4.701 -8.307 -3.617 1.00 91.69 98 ASP A O 1
ATOM 754 N N . ALA A 1 99 ? 3.923 -6.631 -4.891 1.00 92.94 99 ALA A N 1
ATOM 755 C CA . ALA A 1 99 ? 3.307 -5.904 -3.778 1.00 92.94 99 ALA A CA 1
ATOM 756 C C . ALA A 1 99 ? 2.172 -6.710 -3.125 1.00 92.94 99 ALA A C 1
ATOM 758 O O . ALA A 1 99 ? 2.067 -6.757 -1.899 1.00 92.94 99 ALA A O 1
ATOM 759 N N . MET A 1 100 ? 1.335 -7.375 -3.930 1.00 93.81 100 MET A N 1
ATOM 760 C CA . MET A 1 100 ? 0.240 -8.213 -3.428 1.00 93.81 100 MET A CA 1
ATOM 761 C C . MET A 1 100 ? 0.751 -9.415 -2.633 1.00 93.81 100 MET A C 1
ATOM 763 O O . MET A 1 100 ? 0.191 -9.712 -1.582 1.00 93.81 100 MET A O 1
ATOM 767 N N . VAL A 1 101 ? 1.807 -10.083 -3.105 1.00 92.75 101 VAL A N 1
ATOM 768 C CA . VAL A 1 101 ? 2.433 -11.199 -2.376 1.00 92.75 101 VAL A CA 1
ATOM 769 C C . VAL A 1 101 ? 3.025 -10.706 -1.059 1.00 92.75 101 VAL A C 1
ATOM 771 O O . VAL A 1 101 ? 2.732 -11.265 -0.007 1.00 92.75 101 VAL A O 1
ATOM 774 N N . THR A 1 102 ? 3.758 -9.591 -1.092 1.00 92.44 102 THR A N 1
ATOM 775 C CA . THR A 1 102 ? 4.369 -8.998 0.107 1.00 92.44 102 THR A CA 1
ATOM 776 C C . THR A 1 102 ? 3.335 -8.658 1.187 1.00 92.44 102 THR A C 1
ATOM 778 O O . THR A 1 102 ? 3.582 -8.880 2.368 1.00 92.44 102 THR A O 1
ATOM 781 N N . LEU A 1 103 ? 2.174 -8.122 0.794 1.00 92.12 103 LEU A N 1
ATOM 782 C CA . LEU A 1 103 ? 1.074 -7.804 1.714 1.00 92.12 103 LEU A CA 1
ATOM 783 C C . LEU A 1 103 ? 0.255 -9.023 2.137 1.00 92.12 103 LEU A C 1
ATOM 785 O O . LEU A 1 103 ? -0.520 -8.931 3.081 1.00 92.12 103 LEU A O 1
ATOM 789 N N . HIS A 1 104 ? 0.343 -10.130 1.404 1.00 93.19 104 HIS A N 1
ATOM 790 C CA . HIS A 1 104 ? -0.337 -11.362 1.777 1.00 93.19 104 HIS A CA 1
ATOM 791 C C . HIS A 1 104 ? 0.449 -12.146 2.832 1.00 93.19 104 HIS A C 1
ATOM 793 O O . HIS A 1 104 ? -0.152 -12.750 3.719 1.00 93.19 104 HIS A O 1
ATOM 799 N N . ASP A 1 105 ? 1.778 -12.121 2.740 1.00 91.75 105 ASP A N 1
ATOM 800 C CA . ASP A 1 105 ? 2.669 -12.884 3.616 1.00 91.75 105 ASP A CA 1
ATOM 801 C C . ASP A 1 105 ? 2.853 -12.247 5.013 1.00 91.75 105 ASP A C 1
ATOM 803 O O . ASP A 1 105 ? 3.452 -12.867 5.904 1.00 91.75 105 ASP A O 1
ATOM 807 N N . HIS A 1 106 ? 2.357 -11.022 5.228 1.00 82.06 106 HIS A N 1
ATOM 808 C CA . HIS A 1 106 ? 2.599 -10.190 6.415 1.00 82.06 106 HIS A CA 1
ATOM 809 C C . HIS A 1 106 ? 1.336 -9.478 6.910 1.00 82.06 106 HIS A C 1
ATOM 811 O O . HIS A 1 106 ? 1.235 -9.289 8.146 1.00 82.06 106 HIS A O 1
#

Secondary structure (DSSP, 8-state):
-HHHHHHHHHHHHHHHHS---EEE---TT---PPSSSEEEEEEEEEEE-TTTTTPPPSS---TT--------EEEEEEEEEE-SSTT-HHHHHHHHHHHHHHHH--

Sequence (106 aa):
AVTETVRQLLLERMQEHAALTDVTTLHPDDDDTPDGPWVNLFLYRVTENAALKNQDLPGRGGPLSLGRPPLSLDLHYLITAMGLDSADTRGAQRVLGDAMVTLHDH

pLDDT: mean 84.91, std 11.48, range [56.12, 95.75]

Radius of gyration: 18.48 Å; Cα contacts (8 Å, |Δi|>4): 144; chains: 1; bounding box: 33×28×62 Å

Solvent-accessible surface area (backbone atoms only — not comparable to full-atom values): 6512 Å² total; per-residue (Å²): 105,72,67,54,52,54,44,49,51,50,46,64,59,37,53,77,76,44,83,51,66,50,62,46,70,57,61,96,86,57,86,87,67,77,83,40,21,31,36,40,49,31,78,80,47,77,44,75,31,80,83,56,58,76,56,81,75,95,64,90,54,60,102,83,52,83,73,80,78,74,88,38,67,44,79,43,68,47,79,49,47,40,14,66,47,96,83,35,57,67,50,9,53,49,52,40,51,54,52,52,51,58,63,68,82,104

Mean predicted aligned error: 7.29 Å